Protein AF-A0A357EH07-F1 (afdb_monomer)

Secondary structure (DSSP, 8-state):
--HHHHHHHHHHHHHHT-EEEEEEEEEEE-TTSEEEEEEEEEEE-TT-TTSPPEEEEEEEEEEHHHHHHHHHHHHHHHHHHHHHHS--

Nearest PDB structures (foldseek):
  6pum-assembly2_C  TM=4.203E-01  e=3.752E-01  Homo sapiens
  7fi6-assembly1_C  TM=4.159E-01  e=9.678E-01  Homo sapiens
  7edo-assembly2_D  TM=3.823E-01  e=9.122E-01  Trichosurus vulpecula
  3fom-assembly1_A  TM=4.017E-01  e=1.301E+00  Mus musculus
  5e8o-assembly2_D  TM=3.803E-01  e=2.497E+00  Mus musculus

Sequence (88 aa):
LSDSDQHLQLVAQALNNFHYKILRVGVKYGETGMLDLSARLEGRNPDLTQTPPIHFNLTVQEHIPTLLKSLRLIEDIHGMIERKYRRP

Solvent-accessible surface area (backbone atoms only — not comparable to full-atom values): 5121 Å² total; per-residue (Å²): 133,60,74,68,58,55,53,52,49,52,53,51,60,42,58,73,57,52,50,68,78,40,81,48,76,48,80,47,76,46,96,88,38,41,33,43,40,37,38,40,38,32,27,39,24,78,91,46,74,91,55,75,74,46,76,49,75,49,73,49,78,45,49,50,68,56,53,56,50,52,54,51,51,51,54,53,50,50,53,52,51,51,61,64,71,70,54,132

Mean predicted aligned error: 8.68 Å

Structure (mmCIF, N/CA/C/O backbone):
data_AF-A0A357EH07-F1
#
_entry.id   AF-A0A357EH07-F1
#
loop_
_atom_site.group_PDB
_atom_site.id
_atom_site.type_symbol
_atom_site.label_atom_id
_atom_site.label_alt_id
_atom_site.label_comp_id
_atom_site.label_asym_id
_atom_site.label_entity_id
_atom_site.label_seq_id
_atom_site.pdbx_PDB_ins_code
_atom_site.Cartn_x
_atom_site.Cartn_y
_atom_site.Cartn_z
_atom_site.occupancy
_atom_site.B_iso_or_equiv
_atom_site.auth_seq_id
_atom_site.auth_comp_id
_atom_site.auth_asym_id
_atom_site.auth_atom_id
_atom_site.pdbx_PDB_model_num
ATOM 1 N N . LEU A 1 1 ? 16.000 -9.723 20.841 1.00 51.16 1 LEU A N 1
ATOM 2 C CA . LEU A 1 1 ? 15.035 -9.443 19.755 1.00 51.16 1 LEU A CA 1
ATOM 3 C C . LEU A 1 1 ? 14.828 -7.940 19.767 1.00 51.16 1 LEU A C 1
ATOM 5 O O . LEU A 1 1 ? 14.632 -7.410 20.853 1.00 51.16 1 LEU A O 1
ATOM 9 N N . SER A 1 2 ? 15.052 -7.261 18.643 1.00 68.19 2 SER A N 1
ATOM 10 C CA . SER A 1 2 ? 15.048 -5.792 18.585 1.00 68.19 2 SER A CA 1
ATOM 11 C C . SER A 1 2 ? 13.605 -5.284 18.650 1.00 68.19 2 SER A C 1
ATOM 13 O O . SER A 1 2 ? 12.722 -5.925 18.084 1.00 68.19 2 SER A O 1
ATOM 15 N N . ASP A 1 3 ? 13.344 -4.137 19.282 1.00 70.75 3 ASP A N 1
ATOM 16 C CA . ASP A 1 3 ? 12.002 -3.517 19.344 1.00 70.75 3 ASP A CA 1
ATOM 17 C C . ASP A 1 3 ? 11.344 -3.364 17.958 1.00 70.75 3 ASP A C 1
ATOM 19 O O . ASP A 1 3 ? 10.120 -3.379 17.829 1.00 70.75 3 ASP A O 1
ATOM 23 N N . SER A 1 4 ? 12.150 -3.249 16.898 1.00 72.50 4 SER A N 1
ATOM 24 C CA . SER A 1 4 ? 11.670 -3.159 15.510 1.00 72.50 4 SER A CA 1
ATOM 25 C C . SER A 1 4 ? 10.935 -4.427 15.058 1.00 72.50 4 SER A C 1
ATOM 27 O O . SER A 1 4 ? 9.915 -4.337 14.374 1.00 72.50 4 SER A O 1
ATOM 29 N N . ASP A 1 5 ? 11.411 -5.601 15.482 1.00 76.19 5 ASP A N 1
ATOM 30 C CA . ASP A 1 5 ? 10.816 -6.891 15.124 1.00 76.19 5 ASP A CA 1
ATOM 31 C C . ASP A 1 5 ? 9.446 -7.058 15.789 1.00 76.19 5 ASP A C 1
ATOM 33 O O . ASP A 1 5 ? 8.517 -7.585 15.181 1.00 76.19 5 ASP A O 1
ATOM 37 N N . GLN A 1 6 ? 9.298 -6.552 17.019 1.00 78.19 6 GLN A N 1
ATOM 38 C CA . GLN A 1 6 ? 8.043 -6.607 17.770 1.00 78.19 6 GLN A CA 1
ATOM 39 C C . GLN A 1 6 ? 6.965 -5.709 17.155 1.00 78.19 6 GLN A C 1
ATOM 41 O O . GLN A 1 6 ? 5.817 -6.132 17.022 1.00 78.19 6 GLN A O 1
ATOM 46 N N . HIS A 1 7 ? 7.325 -4.498 16.716 1.00 76.06 7 HIS A N 1
ATOM 47 C CA . HIS A 1 7 ? 6.394 -3.608 16.017 1.00 76.06 7 HIS A CA 1
ATOM 48 C C . HIS A 1 7 ? 5.955 -4.190 14.669 1.00 76.06 7 HIS A C 1
ATOM 50 O O . HIS A 1 7 ? 4.766 -4.166 14.351 1.00 76.06 7 HIS A O 1
ATOM 56 N N . LEU A 1 8 ? 6.882 -4.769 13.900 1.00 81.38 8 LEU A N 1
ATOM 57 C CA . LEU A 1 8 ? 6.561 -5.472 12.654 1.00 81.38 8 LEU A CA 1
ATOM 58 C C . LEU A 1 8 ? 5.645 -6.675 12.893 1.00 81.38 8 LEU A C 1
ATOM 60 O O . LEU A 1 8 ? 4.684 -6.869 12.150 1.00 81.38 8 LEU A O 1
ATOM 64 N N . GLN A 1 9 ? 5.890 -7.447 13.954 1.00 83.69 9 GLN A N 1
ATOM 65 C CA . GLN A 1 9 ? 5.013 -8.546 14.355 1.00 83.69 9 GLN A CA 1
ATOM 66 C C . GLN A 1 9 ? 3.613 -8.064 14.720 1.00 83.69 9 GLN A C 1
ATOM 68 O O . GLN A 1 9 ? 2.637 -8.680 14.299 1.00 83.69 9 GLN A O 1
ATOM 73 N N . LEU A 1 10 ? 3.498 -6.968 15.469 1.00 81.25 10 LEU A N 1
ATOM 74 C CA . LEU A 1 10 ? 2.208 -6.409 15.858 1.00 81.25 10 LEU A CA 1
ATOM 75 C C . LEU A 1 10 ? 1.435 -5.894 14.640 1.00 81.25 10 LEU A C 1
ATOM 77 O O . LEU A 1 10 ? 0.241 -6.155 14.522 1.00 81.25 10 LEU A O 1
ATOM 81 N N . VAL A 1 11 ? 2.116 -5.240 13.695 1.00 80.44 11 VAL A N 1
ATOM 82 C CA . VAL A 1 11 ? 1.523 -4.825 12.414 1.00 80.44 11 VAL A CA 1
ATOM 83 C C . VAL A 1 11 ? 1.069 -6.041 11.601 1.00 80.44 11 VAL A C 1
ATOM 85 O O . VAL A 1 11 ? -0.051 -6.054 11.096 1.00 80.44 11 VAL A O 1
ATOM 88 N N . ALA A 1 12 ? 1.884 -7.092 11.508 1.00 84.50 12 ALA A N 1
ATOM 89 C CA . ALA A 1 12 ? 1.511 -8.314 10.798 1.00 84.50 12 ALA A CA 1
ATOM 90 C C . ALA A 1 12 ? 0.297 -9.012 11.442 1.00 84.50 12 ALA A C 1
ATOM 92 O O . ALA A 1 12 ? -0.640 -9.395 10.743 1.00 84.50 12 ALA A O 1
ATOM 93 N N . GLN A 1 13 ? 0.268 -9.118 12.774 1.00 85.50 13 GLN A N 1
ATOM 94 C CA . GLN A 1 13 ? -0.866 -9.672 13.522 1.00 85.50 13 GLN A CA 1
ATOM 95 C C . GLN A 1 13 ? -2.129 -8.831 13.331 1.00 85.50 13 GLN A C 1
ATOM 97 O O . GLN A 1 13 ? -3.207 -9.372 13.098 1.00 85.50 13 GLN A O 1
ATOM 102 N N . ALA A 1 14 ? -2.001 -7.508 13.369 1.00 82.69 14 ALA A N 1
ATOM 103 C CA . ALA A 1 14 ? -3.093 -6.588 13.101 1.00 82.69 14 ALA A CA 1
ATOM 104 C C . ALA A 1 14 ? -3.687 -6.759 11.700 1.00 82.69 14 ALA A C 1
ATOM 106 O O . ALA A 1 14 ? -4.902 -6.665 11.542 1.00 82.69 14 ALA A O 1
ATOM 107 N N . LEU A 1 15 ? -2.855 -7.032 10.696 1.00 85.31 15 LEU A N 1
ATOM 108 C CA . LEU A 1 15 ? -3.297 -7.186 9.311 1.00 85.31 15 LEU A CA 1
ATOM 109 C C . LEU A 1 15 ? -3.865 -8.582 8.994 1.00 85.31 15 LEU A C 1
ATOM 111 O O . LEU A 1 15 ? -4.659 -8.701 8.066 1.00 85.31 15 LEU A O 1
ATOM 115 N N . ASN A 1 16 ? -3.522 -9.618 9.770 1.00 86.31 16 ASN A N 1
ATOM 116 C CA . ASN A 1 16 ? -3.889 -11.013 9.487 1.00 86.31 16 ASN A CA 1
ATOM 117 C C . ASN A 1 16 ? -5.411 -11.284 9.461 1.00 86.31 16 ASN A C 1
ATOM 119 O O . ASN A 1 16 ? -5.877 -12.072 8.644 1.00 86.31 16 ASN A O 1
ATOM 123 N N . ASN A 1 17 ? -6.189 -10.624 10.327 1.00 87.75 17 ASN A N 1
ATOM 124 C CA . ASN A 1 17 ? -7.661 -10.694 10.352 1.00 87.75 17 ASN A CA 1
ATOM 125 C C . ASN A 1 17 ? -8.258 -9.282 10.459 1.00 87.75 17 ASN A C 1
ATOM 127 O O . ASN A 1 17 ? -9.057 -8.962 11.340 1.00 87.75 17 ASN A O 1
ATOM 131 N N . PHE A 1 18 ? -7.797 -8.381 9.592 1.00 90.31 18 PHE A N 1
ATOM 132 C CA . PHE A 1 18 ? -8.190 -6.979 9.655 1.00 90.31 18 PHE A CA 1
ATOM 133 C C . PHE A 1 18 ? -9.578 -6.733 9.062 1.00 90.31 18 PHE A C 1
ATOM 135 O O . PHE A 1 18 ? -9.815 -6.924 7.870 1.00 90.31 18 PHE A O 1
AT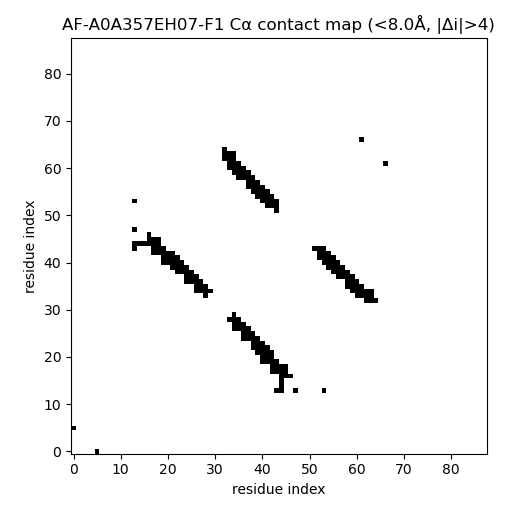OM 142 N N . HIS A 1 19 ? -10.499 -6.245 9.888 1.00 91.12 19 HIS A N 1
ATOM 143 C CA . HIS A 1 19 ? -11.847 -5.860 9.480 1.00 91.12 19 HIS A CA 1
ATOM 144 C C . HIS A 1 19 ? -11.868 -4.350 9.274 1.00 91.12 19 HIS A C 1
ATOM 146 O O . HIS A 1 19 ? -11.938 -3.567 10.231 1.00 91.12 19 HIS A O 1
ATOM 152 N N . TYR A 1 20 ? -11.769 -3.933 8.012 1.00 91.25 20 TYR A N 1
ATOM 153 C CA . TYR A 1 20 ? -11.786 -2.521 7.657 1.00 91.25 20 TYR A CA 1
ATOM 154 C C . TYR A 1 20 ? -13.203 -1.946 7.766 1.00 91.25 20 TYR A C 1
ATOM 156 O O . TYR A 1 20 ? -14.192 -2.544 7.350 1.00 91.25 20 TYR A O 1
ATOM 164 N N . LYS A 1 21 ? -13.287 -0.736 8.309 1.00 92.38 21 LYS A N 1
ATOM 165 C CA . LYS A 1 21 ? -14.468 0.127 8.249 1.00 92.38 21 LYS A CA 1
ATOM 166 C C . LYS A 1 21 ? -14.352 1.131 7.105 1.00 92.38 21 LYS A C 1
ATOM 168 O O . LYS A 1 21 ? -15.354 1.500 6.503 1.00 92.38 21 LYS A O 1
ATOM 173 N N . ILE A 1 22 ? -13.133 1.587 6.820 1.00 92.31 22 ILE A N 1
ATOM 174 C CA . ILE A 1 22 ? -12.842 2.522 5.735 1.00 92.31 22 ILE A CA 1
ATOM 175 C C . ILE A 1 22 ? -11.702 1.948 4.909 1.00 92.31 22 ILE A C 1
ATOM 177 O O . ILE A 1 22 ? -10.650 1.612 5.448 1.00 92.31 22 ILE A O 1
ATOM 181 N N . LEU A 1 23 ? -11.921 1.895 3.598 1.00 92.38 23 LEU A N 1
ATOM 182 C CA . LEU A 1 23 ? -10.895 1.678 2.592 1.00 92.38 23 LEU A CA 1
ATOM 183 C C . LEU A 1 23 ? -10.988 2.827 1.590 1.00 92.38 23 LEU A C 1
ATOM 185 O O . LEU A 1 23 ? -12.005 2.992 0.917 1.00 9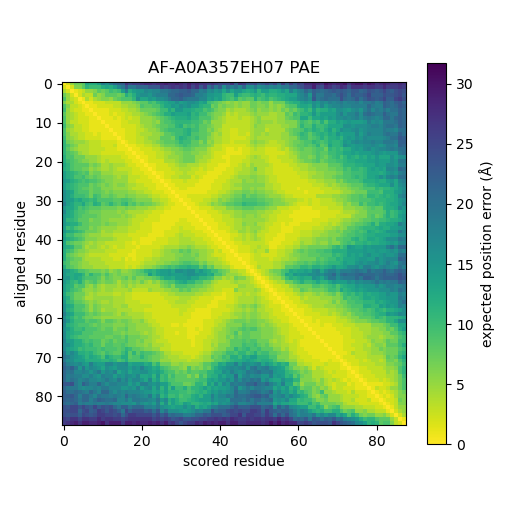2.38 23 LEU A O 1
ATOM 189 N N . ARG A 1 24 ? -9.934 3.638 1.507 1.00 94.25 24 ARG A N 1
ATOM 190 C CA . ARG A 1 24 ? -9.770 4.638 0.448 1.00 94.25 24 ARG A CA 1
ATOM 191 C C . ARG A 1 24 ? -8.482 4.366 -0.292 1.00 94.25 24 ARG A C 1
ATOM 193 O O . ARG A 1 24 ? -7.429 4.290 0.331 1.00 94.25 24 ARG A O 1
ATOM 200 N N . VAL A 1 25 ? -8.583 4.259 -1.609 1.00 93.88 25 VAL A N 1
ATOM 201 C CA . VAL A 1 25 ? -7.436 4.103 -2.497 1.00 93.88 25 VAL A CA 1
ATOM 202 C C . VAL A 1 25 ? -7.434 5.272 -3.469 1.00 93.88 25 VAL A C 1
ATOM 204 O O . VAL A 1 25 ? -8.465 5.593 -4.057 1.00 93.88 25 VAL A O 1
ATOM 207 N N . GLY A 1 26 ? -6.288 5.927 -3.599 1.00 95.69 26 GLY A N 1
ATOM 208 C CA . GLY A 1 26 ? -6.049 7.002 -4.549 1.00 95.69 26 GLY A CA 1
ATOM 209 C C . GLY A 1 26 ? -4.884 6.632 -5.448 1.00 95.69 26 GLY A C 1
ATOM 210 O O . GLY A 1 26 ? -3.837 6.212 -4.959 1.00 95.69 26 GLY A O 1
ATOM 211 N N . VAL A 1 27 ? -5.067 6.804 -6.752 1.00 95.31 27 VAL A N 1
ATOM 212 C CA . VAL A 1 27 ? -4.024 6.581 -7.751 1.00 95.31 27 VAL A CA 1
ATOM 213 C C . VAL A 1 27 ? -3.821 7.876 -8.514 1.00 95.31 27 VAL A C 1
ATOM 215 O O . VAL A 1 27 ? -4.779 8.439 -9.043 1.00 95.31 27 VAL A O 1
ATOM 218 N N . LYS A 1 28 ? -2.576 8.335 -8.592 1.00 96.69 28 LYS A N 1
ATOM 219 C CA . LYS A 1 28 ? -2.185 9.451 -9.446 1.00 96.69 28 LYS A CA 1
ATOM 220 C C . LYS A 1 28 ? -1.000 9.021 -10.293 1.00 96.69 28 LYS A C 1
ATOM 222 O O . LYS A 1 28 ? 0.039 8.645 -9.767 1.00 96.69 28 LYS A O 1
ATOM 227 N N . TYR A 1 29 ? -1.167 9.084 -11.606 1.00 95.38 29 TYR A N 1
ATOM 228 C CA . TYR A 1 29 ? -0.095 8.829 -12.556 1.00 95.38 29 TYR A CA 1
AT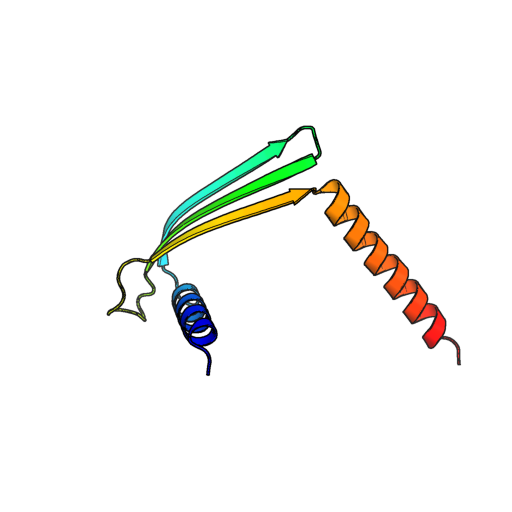OM 229 C C . TYR A 1 29 ? 0.302 10.143 -13.222 1.00 95.38 29 TYR A C 1
ATOM 231 O O . TYR A 1 29 ? -0.546 10.830 -13.791 1.00 95.38 29 TYR A O 1
ATOM 239 N N . GLY A 1 30 ? 1.567 10.525 -13.080 1.00 95.38 30 GLY A N 1
ATOM 240 C CA . GLY A 1 30 ? 2.120 11.740 -13.666 1.00 95.38 30 GLY A CA 1
ATOM 241 C C . GLY A 1 30 ? 2.639 11.516 -15.083 1.00 95.38 30 GLY A C 1
ATOM 242 O O . GLY A 1 30 ? 3.036 10.411 -15.44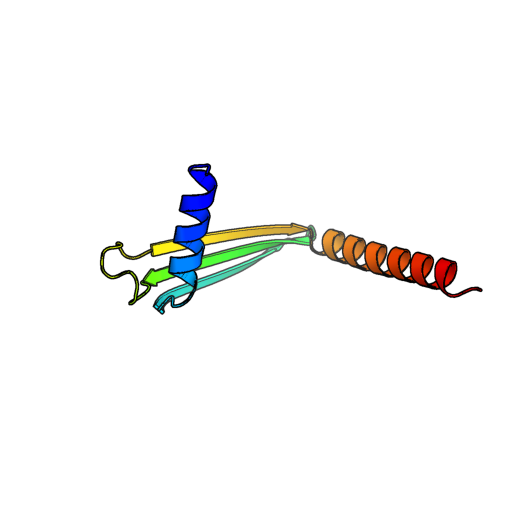6 1.00 95.38 30 GLY A O 1
ATOM 243 N N . GLU A 1 31 ? 2.716 12.592 -15.865 1.00 95.44 31 GLU A N 1
ATOM 244 C CA . GLU A 1 31 ? 3.249 12.575 -17.239 1.00 95.44 31 GLU A CA 1
ATOM 245 C C . GLU A 1 31 ? 4.707 12.099 -17.316 1.00 95.44 31 GLU A C 1
ATOM 247 O O . GLU A 1 31 ? 5.136 11.547 -18.325 1.00 95.44 31 GLU A O 1
ATOM 252 N N . THR A 1 32 ? 5.468 12.260 -16.231 1.00 94.88 32 THR A N 1
ATOM 253 C CA . THR A 1 32 ? 6.843 11.759 -16.118 1.00 94.88 32 THR A CA 1
ATOM 254 C C . THR A 1 32 ? 6.922 10.238 -15.998 1.00 94.88 32 THR A C 1
ATOM 256 O O . THR A 1 32 ? 8.004 9.685 -16.128 1.00 94.88 32 THR A O 1
ATOM 259 N N . GLY A 1 33 ? 5.803 9.551 -15.749 1.00 94.50 33 GLY A N 1
ATOM 260 C CA . GLY A 1 33 ? 5.761 8.115 -15.490 1.00 94.50 33 GLY A CA 1
ATOM 261 C C . GLY A 1 33 ? 5.821 7.728 -14.009 1.00 94.50 33 GLY A C 1
ATOM 262 O O . GLY A 1 33 ? 5.831 6.534 -13.697 1.00 94.50 33 GLY A O 1
ATOM 263 N N . MET A 1 34 ? 5.835 8.711 -13.104 1.00 97.62 34 MET A N 1
ATOM 264 C CA . MET A 1 34 ? 5.700 8.493 -11.662 1.00 97.62 34 MET A CA 1
ATOM 265 C C . MET A 1 34 ? 4.264 8.101 -11.300 1.00 97.62 34 MET A C 1
ATOM 267 O O . MET A 1 34 ? 3.317 8.813 -11.636 1.00 97.62 34 MET A O 1
ATOM 271 N N . LEU A 1 35 ? 4.111 6.986 -10.590 1.00 96.44 35 LEU A N 1
ATOM 272 C CA . LEU A 1 35 ? 2.862 6.552 -9.976 1.00 96.44 35 LEU A CA 1
ATOM 273 C C . LEU A 1 35 ? 2.912 6.825 -8.474 1.00 96.44 35 LEU A C 1
ATOM 275 O O . LEU A 1 35 ? 3.747 6.257 -7.774 1.00 96.44 35 LEU A O 1
ATOM 279 N N . ASP A 1 36 ? 1.972 7.632 -7.994 1.00 96.88 36 ASP A N 1
ATOM 280 C CA . ASP A 1 36 ? 1.673 7.800 -6.578 1.00 96.88 36 ASP A CA 1
ATOM 281 C C . ASP A 1 36 ? 0.422 6.976 -6.245 1.00 96.88 36 ASP A C 1
ATOM 283 O O . ASP A 1 36 ? -0.706 7.332 -6.607 1.00 96.88 36 ASP A O 1
ATOM 287 N N . LEU A 1 37 ? 0.621 5.856 -5.557 1.00 95.94 37 LEU A N 1
ATOM 288 C CA . LEU A 1 37 ? -0.451 5.048 -4.990 1.00 95.94 37 LEU A CA 1
ATOM 289 C C . LEU A 1 37 ? -0.592 5.394 -3.512 1.00 95.94 37 LEU A C 1
ATOM 291 O O . LEU A 1 37 ? 0.376 5.335 -2.761 1.00 95.94 37 LEU A O 1
ATOM 295 N N . SER A 1 38 ? -1.808 5.698 -3.081 1.00 96.44 38 SER A N 1
ATOM 296 C CA . SER A 1 38 ? -2.141 5.922 -1.677 1.00 96.44 38 SER A CA 1
ATOM 297 C C . SER A 1 38 ? -3.269 4.992 -1.256 1.00 96.44 38 SER A C 1
ATOM 299 O O . SER A 1 38 ? -4.255 4.830 -1.974 1.00 96.44 38 SER A O 1
ATOM 301 N N . ALA A 1 39 ? -3.136 4.384 -0.086 1.00 93.00 39 ALA A N 1
ATOM 302 C CA . ALA A 1 39 ? -4.164 3.569 0.534 1.00 93.00 39 ALA A CA 1
ATOM 303 C C . ALA A 1 39 ? -4.320 3.977 1.998 1.00 93.00 39 ALA A C 1
ATOM 305 O O . ALA A 1 39 ? -3.344 4.084 2.737 1.00 93.00 39 ALA A O 1
ATOM 306 N N . ARG A 1 40 ? -5.565 4.187 2.416 1.00 93.56 40 ARG A N 1
ATOM 307 C CA . ARG A 1 40 ? -5.950 4.439 3.801 1.00 93.56 40 ARG A CA 1
ATOM 308 C C . ARG A 1 40 ? -6.932 3.372 4.239 1.00 93.56 40 ARG A C 1
ATOM 310 O O . ARG A 1 40 ? -8.042 3.293 3.707 1.00 93.56 40 ARG A O 1
ATOM 317 N N . LEU A 1 41 ? -6.506 2.584 5.216 1.00 90.62 41 LEU A N 1
ATOM 318 C CA . LEU A 1 41 ? -7.304 1.578 5.887 1.00 90.62 41 LEU A CA 1
ATOM 319 C C . LEU A 1 41 ? -7.543 2.014 7.327 1.00 90.62 41 LEU A C 1
ATOM 321 O O . LEU A 1 41 ? -6.607 2.316 8.063 1.00 90.62 41 LEU A O 1
ATOM 325 N N . GLU A 1 42 ? -8.803 2.025 7.737 1.00 92.06 42 GLU A N 1
ATOM 326 C CA . GLU A 1 42 ? -9.180 2.199 9.139 1.00 92.06 42 GLU A CA 1
ATOM 327 C C . GLU A 1 42 ? -10.065 1.035 9.540 1.00 92.06 42 GLU A C 1
ATOM 329 O O . GLU A 1 42 ? -11.002 0.684 8.818 1.00 92.06 42 GLU A O 1
ATOM 334 N N . GLY A 1 43 ? -9.788 0.435 10.687 1.00 91.50 43 GLY A N 1
ATOM 335 C CA . GLY A 1 43 ? -10.461 -0.784 11.101 1.00 91.50 43 GLY A CA 1
ATOM 336 C C . GLY A 1 43 ? -9.854 -1.371 12.359 1.00 91.50 43 GLY A C 1
ATOM 337 O O . GLY A 1 43 ? -9.177 -0.684 13.121 1.00 91.50 43 GLY A O 1
ATOM 338 N N . ARG A 1 44 ? -10.115 -2.652 12.587 1.00 91.25 44 ARG A N 1
ATOM 339 C CA . ARG A 1 44 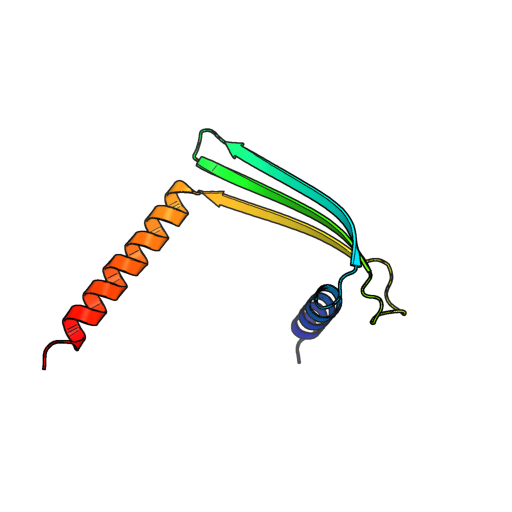? -9.568 -3.392 13.727 1.00 91.25 44 ARG A CA 1
ATOM 340 C C . ARG A 1 44 ? -9.373 -4.851 13.366 1.00 91.25 44 ARG A C 1
ATOM 342 O O . ARG A 1 44 ? -10.103 -5.369 12.527 1.00 91.25 44 ARG A O 1
ATOM 349 N N . ASN A 1 45 ? -8.464 -5.518 14.061 1.00 90.31 45 ASN A N 1
ATOM 350 C CA . ASN A 1 45 ? -8.478 -6.971 14.126 1.00 90.31 45 ASN A CA 1
ATOM 351 C C . ASN A 1 45 ? -9.347 -7.396 15.330 1.00 90.31 45 ASN A C 1
ATOM 353 O O . ASN A 1 45 ? -9.011 -7.009 16.452 1.00 90.31 45 ASN A O 1
ATOM 357 N N . PRO A 1 46 ? -10.451 -8.148 15.140 1.00 88.81 46 PRO A N 1
ATOM 358 C CA . PRO A 1 46 ? -11.275 -8.650 16.242 1.00 88.81 46 PRO A CA 1
ATOM 359 C C . PRO A 1 46 ? -10.501 -9.506 17.250 1.00 88.81 46 PRO A C 1
ATOM 361 O O . PRO A 1 46 ? -10.864 -9.523 18.421 1.00 88.81 46 PRO A O 1
ATOM 364 N N . ASP A 1 47 ? -9.426 -10.164 16.818 1.00 89.31 47 ASP A N 1
ATOM 365 C CA . ASP A 1 47 ? -8.577 -11.014 17.657 1.00 89.31 47 ASP A CA 1
ATOM 366 C C . ASP A 1 47 ? -7.657 -10.183 18.571 1.00 89.31 47 ASP A C 1
ATOM 368 O O . ASP A 1 47 ? -7.142 -10.682 19.570 1.00 89.31 47 ASP A O 1
ATOM 372 N N . LEU A 1 48 ? -7.486 -8.888 18.272 1.00 85.00 48 LEU A N 1
ATOM 373 C CA . LEU A 1 48 ? -6.687 -7.937 19.049 1.00 85.00 48 LEU A CA 1
ATOM 374 C C . LEU A 1 48 ? -7.585 -6.957 19.820 1.00 85.00 48 LEU A C 1
ATOM 376 O O . LEU A 1 48 ? -7.460 -5.737 19.706 1.00 85.00 48 LEU A O 1
ATOM 380 N N . THR A 1 49 ? -8.503 -7.490 20.627 1.00 75.50 49 THR A N 1
ATOM 381 C CA . THR A 1 49 ? -9.547 -6.721 21.338 1.00 75.50 49 THR A CA 1
ATOM 382 C C . THR A 1 49 ? -9.030 -5.614 22.261 1.00 75.50 49 THR A C 1
ATOM 384 O O . THR A 1 49 ? -9.742 -4.640 22.494 1.00 75.50 49 THR A O 1
ATOM 387 N N . GLN A 1 50 ? -7.805 -5.742 22.778 1.00 80.62 50 GLN A N 1
ATOM 388 C CA . GLN A 1 50 ? -7.177 -4.744 23.652 1.00 80.62 50 GLN A CA 1
ATOM 389 C C . GLN A 1 50 ? -6.431 -3.642 22.889 1.00 80.62 50 GLN A C 1
ATOM 391 O O . GLN A 1 50 ? -5.951 -2.690 23.502 1.00 80.62 50 GLN A O 1
ATOM 396 N N . THR A 1 51 ? -6.329 -3.750 21.562 1.00 72.19 51 THR A N 1
ATOM 397 C CA . THR A 1 51 ? -5.679 -2.727 20.741 1.00 72.19 51 THR A CA 1
ATOM 398 C C . THR A 1 51 ? -6.702 -1.719 20.212 1.00 72.19 51 THR A C 1
ATOM 400 O O . THR A 1 51 ? -7.792 -2.107 19.779 1.00 72.19 51 THR A O 1
ATOM 403 N N . PRO A 1 52 ? -6.386 -0.412 20.241 1.00 78.31 52 PRO A N 1
ATOM 404 C CA . PRO A 1 52 ? -7.210 0.599 19.592 1.00 78.31 52 PRO A CA 1
ATOM 405 C C . PRO A 1 52 ? -7.398 0.318 18.091 1.00 78.31 52 PRO A C 1
ATOM 407 O O . PRO A 1 52 ? -6.575 -0.375 17.488 1.00 78.31 52 PRO A O 1
ATOM 410 N N . PRO A 1 53 ? -8.437 0.894 17.455 1.00 82.12 53 PRO A N 1
ATOM 411 C CA . PRO A 1 53 ? -8.587 0.851 16.005 1.00 82.12 53 PRO A CA 1
ATOM 412 C C . PRO A 1 53 ? -7.314 1.316 15.294 1.00 82.12 53 PRO A C 1
ATOM 414 O O . PRO A 1 53 ? -6.710 2.324 15.662 1.00 82.12 53 PRO A O 1
ATOM 417 N N . ILE A 1 54 ? -6.917 0.576 14.265 1.00 82.56 54 ILE A N 1
ATOM 418 C CA . ILE A 1 54 ? -5.654 0.782 13.564 1.00 82.56 54 ILE A CA 1
ATOM 419 C C . ILE A 1 54 ? -5.926 1.593 12.309 1.00 82.56 54 ILE A C 1
ATOM 421 O O . ILE A 1 54 ? -6.821 1.277 11.519 1.00 82.56 54 ILE A O 1
ATOM 425 N N . HIS A 1 55 ? -5.149 2.662 12.152 1.00 89.62 55 HIS A N 1
ATOM 426 C CA . HIS A 1 55 ? -5.161 3.526 10.981 1.00 89.62 55 HIS A CA 1
ATOM 427 C C . HIS A 1 55 ? -3.882 3.267 10.194 1.00 89.62 55 HIS A C 1
ATOM 429 O O . HIS A 1 55 ? -2.807 3.736 10.565 1.00 89.62 55 HIS A O 1
ATOM 435 N N . PHE A 1 56 ? -3.999 2.505 9.115 1.00 86.56 56 PHE A N 1
ATOM 436 C CA . PHE A 1 56 ? -2.879 2.173 8.254 1.00 86.56 56 PHE A CA 1
ATOM 437 C C . PHE A 1 56 ? -2.925 3.035 6.994 1.00 86.56 56 PHE A C 1
ATOM 439 O O . PHE A 1 56 ? -3.859 2.944 6.194 1.00 86.56 56 PHE A O 1
ATOM 446 N N . ASN A 1 57 ? -1.914 3.886 6.835 1.00 90.62 57 ASN A N 1
ATOM 447 C CA . ASN A 1 57 ? -1.735 4.718 5.653 1.00 90.62 57 ASN A CA 1
ATOM 448 C C . ASN A 1 57 ? -0.481 4.246 4.920 1.00 90.62 57 ASN A C 1
ATOM 450 O O . ASN A 1 57 ? 0.618 4.323 5.466 1.00 90.62 57 ASN A O 1
ATOM 454 N N . LEU A 1 58 ? -0.657 3.775 3.691 1.0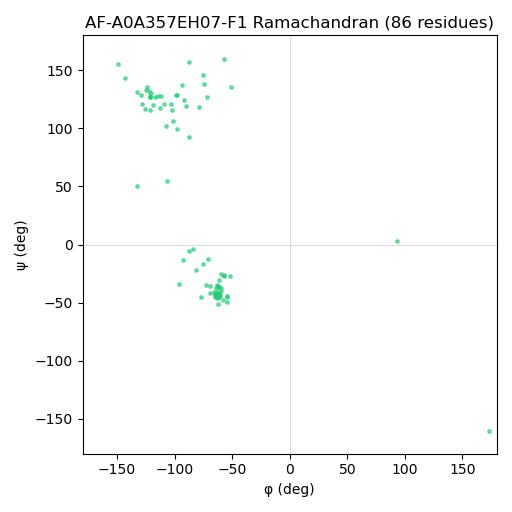0 87.38 58 LEU A N 1
ATOM 455 C CA . LEU A 1 58 ? 0.423 3.352 2.813 1.00 87.38 58 LEU A CA 1
ATOM 456 C C . LEU A 1 58 ? 0.481 4.292 1.615 1.00 87.38 58 LEU A C 1
ATOM 458 O O . LEU A 1 58 ? -0.522 4.479 0.927 1.00 87.38 58 LEU A O 1
ATOM 462 N N . THR A 1 59 ? 1.666 4.828 1.345 1.00 92.94 59 THR A N 1
ATOM 463 C CA . THR A 1 5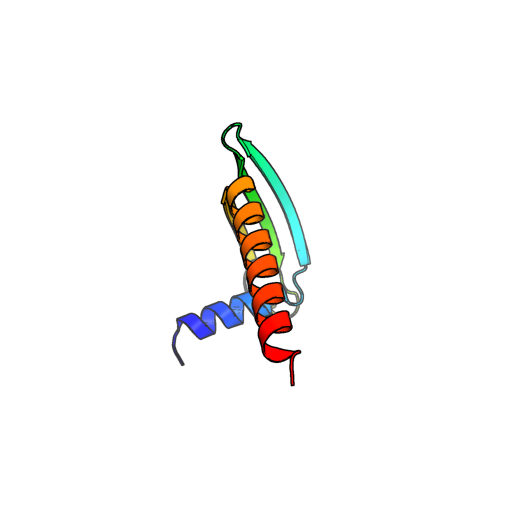9 ? 1.960 5.539 0.103 1.00 92.94 59 THR A CA 1
ATOM 464 C C . THR A 1 59 ? 3.118 4.835 -0.580 1.00 92.94 59 THR A C 1
ATOM 466 O O . THR A 1 59 ? 4.161 4.624 0.035 1.00 92.94 59 THR A O 1
ATOM 469 N N . VAL A 1 60 ? 2.931 4.472 -1.842 1.00 93.06 60 VAL A N 1
ATOM 470 C CA . VAL A 1 60 ? 3.979 3.917 -2.695 1.00 93.06 60 VAL A CA 1
ATOM 471 C C . VAL A 1 60 ? 4.195 4.890 -3.839 1.00 93.06 60 VAL A C 1
ATOM 473 O O . VAL A 1 60 ? 3.240 5.274 -4.513 1.00 93.06 60 VAL A O 1
ATOM 476 N N . GLN A 1 61 ? 5.447 5.287 -4.037 1.00 95.62 61 GLN A N 1
ATOM 477 C CA . GLN A 1 61 ? 5.862 6.143 -5.140 1.00 95.62 61 GLN A CA 1
ATOM 478 C C . GLN A 1 61 ? 6.864 5.372 -5.979 1.00 95.62 61 GLN A C 1
ATOM 480 O O . GLN A 1 61 ? 7.903 4.959 -5.470 1.00 95.62 61 GLN A O 1
ATOM 485 N N . GLU A 1 62 ? 6.546 5.161 -7.249 1.00 94.38 62 GLU A N 1
ATOM 486 C CA . GLU A 1 62 ? 7.393 4.367 -8.133 1.00 94.38 62 GLU A CA 1
ATOM 487 C C . GLU A 1 62 ? 7.411 4.948 -9.541 1.00 94.38 62 GLU A C 1
ATOM 489 O O . GLU A 1 62 ? 6.392 5.418 -10.054 1.00 94.38 62 GLU A O 1
ATOM 494 N N . HIS A 1 63 ? 8.567 4.877 -10.198 1.00 96.81 63 HIS A N 1
ATOM 495 C CA . HIS A 1 63 ? 8.680 5.238 -11.602 1.00 96.81 63 HIS A CA 1
ATOM 496 C C . HIS A 1 63 ? 8.366 4.011 -12.459 1.00 96.81 63 HIS A C 1
ATOM 498 O O . HIS A 1 63 ? 9.247 3.212 -12.790 1.00 96.81 63 HIS A O 1
ATOM 504 N N . ILE A 1 64 ? 7.101 3.859 -12.854 1.00 96.31 64 ILE A N 1
ATOM 505 C CA . ILE A 1 64 ? 6.599 2.639 -13.505 1.00 96.31 64 ILE A CA 1
ATOM 506 C C . ILE A 1 64 ? 7.400 2.244 -14.753 1.00 96.31 64 ILE A C 1
ATOM 508 O O . ILE A 1 64 ? 7.769 1.072 -14.861 1.00 96.31 64 ILE A O 1
ATOM 512 N N . PRO A 1 65 ? 7.775 3.160 -15.670 1.00 95.62 65 PRO A N 1
ATOM 513 C CA . PRO A 1 65 ? 8.618 2.784 -16.802 1.00 95.62 65 PRO A CA 1
ATOM 514 C C . PRO A 1 65 ? 9.992 2.236 -16.392 1.00 95.62 65 PRO A C 1
ATOM 516 O O . PRO A 1 65 ? 10.549 1.405 -17.103 1.00 95.62 65 PRO A O 1
ATOM 519 N N . THR A 1 66 ? 10.550 2.690 -15.268 1.00 95.75 66 THR A N 1
ATOM 520 C CA . THR A 1 66 ? 11.841 2.196 -14.762 1.00 95.75 66 THR A CA 1
ATOM 521 C C . THR A 1 66 ? 11.667 0.836 -14.113 1.00 95.75 66 THR A C 1
ATOM 523 O O . THR A 1 66 ? 12.422 -0.073 -14.444 1.00 95.75 66 THR A O 1
ATOM 526 N N . LEU A 1 67 ? 10.636 0.656 -13.283 1.00 92.88 67 LEU A N 1
ATOM 527 C CA . LEU A 1 67 ? 10.309 -0.643 -12.697 1.00 92.88 67 LEU A CA 1
ATOM 528 C C . LEU A 1 67 ? 10.142 -1.717 -13.781 1.00 92.88 67 LEU A C 1
ATOM 530 O O . LEU A 1 67 ? 10.769 -2.771 -13.713 1.00 92.88 67 LEU A O 1
ATOM 534 N N . LEU A 1 68 ? 9.357 -1.430 -14.824 1.00 94.06 68 LEU A N 1
ATOM 535 C CA . LEU A 1 68 ? 9.139 -2.366 -15.930 1.00 94.06 68 LEU A CA 1
ATOM 536 C C . LEU A 1 68 ? 10.436 -2.699 -16.685 1.00 94.06 68 LEU A C 1
ATOM 538 O O . LEU A 1 68 ? 10.620 -3.842 -17.098 1.00 94.06 68 LEU A O 1
ATOM 542 N N . LYS A 1 69 ? 11.351 -1.732 -16.855 1.00 92.00 69 LYS A N 1
ATOM 543 C CA . LYS A 1 69 ? 12.682 -1.987 -17.437 1.00 92.00 69 LYS A CA 1
ATOM 544 C C . LYS A 1 69 ? 13.516 -2.903 -16.542 1.00 92.00 69 LYS A C 1
ATOM 546 O O . LYS A 1 69 ? 14.117 -3.846 -17.048 1.00 92.00 69 LYS A O 1
ATOM 551 N N . SER A 1 70 ? 13.527 -2.652 -15.234 1.00 93.00 70 SER A N 1
ATOM 552 C CA . SER A 1 70 ? 14.260 -3.465 -14.261 1.00 93.00 70 SER A CA 1
ATOM 553 C C . SER A 1 70 ? 13.753 -4.907 -14.219 1.00 93.00 70 SER A C 1
ATOM 555 O O . SER A 1 70 ? 14.561 -5.830 -14.218 1.00 93.00 70 SER A O 1
ATOM 557 N N . LEU A 1 71 ? 12.432 -5.115 -14.249 1.00 92.25 71 LEU A N 1
ATOM 558 C CA . LEU A 1 71 ? 11.837 -6.456 -14.273 1.00 92.25 71 LEU A CA 1
ATOM 559 C C . LEU A 1 71 ? 12.259 -7.247 -15.521 1.00 92.25 71 LEU A C 1
ATOM 561 O O . LEU A 1 71 ? 12.698 -8.386 -15.397 1.00 92.25 71 LEU A O 1
ATOM 565 N N . ARG A 1 72 ? 12.232 -6.622 -16.706 1.00 89.75 72 ARG A N 1
ATOM 566 C CA . ARG A 1 72 ? 12.700 -7.259 -17.952 1.00 89.75 72 ARG A CA 1
ATOM 567 C C . ARG A 1 72 ? 14.188 -7.599 -17.917 1.00 89.75 72 ARG A C 1
ATOM 569 O O . ARG A 1 72 ? 14.580 -8.674 -18.348 1.00 89.75 72 ARG A O 1
ATOM 576 N N . LEU A 1 73 ? 15.019 -6.712 -17.368 1.00 88.00 73 LEU A N 1
ATOM 577 C CA . LEU A 1 73 ? 16.450 -6.983 -17.222 1.00 88.00 73 LEU A CA 1
ATOM 578 C C . LEU A 1 73 ? 16.704 -8.223 -16.350 1.00 88.00 73 LEU A C 1
ATOM 580 O O . LEU A 1 73 ? 17.586 -9.024 -16.659 1.00 88.00 73 LEU A O 1
ATOM 584 N N . ILE A 1 74 ? 15.933 -8.394 -15.272 1.00 86.12 74 ILE A N 1
ATOM 585 C CA . ILE A 1 74 ? 16.018 -9.581 -14.413 1.00 86.12 74 ILE A CA 1
ATOM 586 C C . ILE A 1 74 ? 15.641 -10.841 -15.203 1.00 86.12 74 ILE A C 1
ATOM 588 O O . ILE A 1 74 ? 16.350 -11.840 -15.104 1.00 86.12 74 ILE A O 1
ATOM 592 N N . GLU A 1 75 ? 14.581 -10.795 -16.012 1.00 82.44 75 GLU A N 1
ATOM 593 C CA . GLU A 1 75 ? 14.180 -11.910 -16.884 1.00 82.44 75 GLU A CA 1
ATOM 594 C C . GLU A 1 75 ?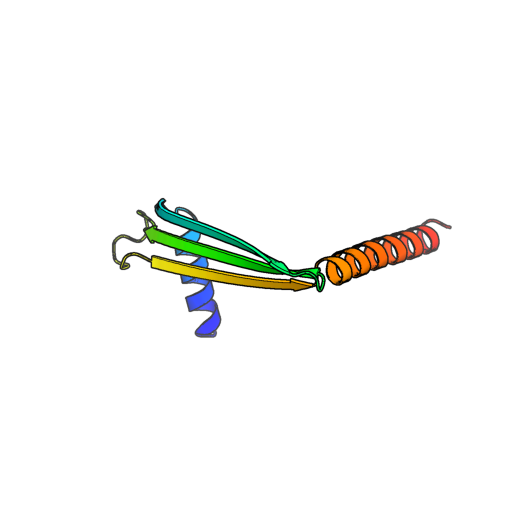 15.278 -12.272 -17.899 1.00 82.44 75 GLU A C 1
ATOM 596 O O . GLU A 1 75 ? 15.605 -13.449 -18.070 1.00 82.44 75 GLU A O 1
ATOM 601 N N . ASP A 1 76 ? 15.911 -11.272 -18.515 1.00 83.94 76 ASP A N 1
ATOM 602 C CA . ASP A 1 76 ? 17.000 -11.480 -19.471 1.00 83.94 76 ASP A CA 1
ATOM 603 C C . ASP A 1 76 ? 18.220 -12.139 -18.814 1.00 83.94 76 ASP A C 1
ATOM 605 O O . ASP A 1 76 ? 18.775 -13.108 -19.347 1.00 83.94 76 ASP A O 1
ATOM 609 N N . ILE A 1 77 ? 18.625 -11.642 -17.638 1.00 86.50 77 ILE A N 1
ATOM 610 C CA . ILE A 1 77 ? 19.723 -12.215 -16.846 1.00 86.50 77 ILE A CA 1
ATOM 611 C C . ILE A 1 77 ? 19.380 -13.644 -16.435 1.00 86.50 77 ILE A C 1
ATOM 613 O O . ILE A 1 77 ? 20.217 -14.538 -16.578 1.00 86.50 77 ILE A O 1
ATOM 617 N N . HIS A 1 78 ? 18.155 -13.879 -15.965 1.00 80.62 78 HIS A N 1
ATOM 618 C CA . HIS A 1 78 ? 17.699 -15.207 -15.580 1.00 80.62 78 HIS A CA 1
ATOM 619 C C . HIS A 1 78 ? 17.809 -16.180 -16.762 1.00 80.62 78 HIS A C 1
ATOM 621 O O . HIS A 1 78 ? 18.449 -17.225 -16.640 1.00 80.62 78 HIS A O 1
ATOM 627 N N . GLY A 1 79 ? 17.334 -15.785 -17.946 1.00 82.69 79 GLY A N 1
ATOM 628 C CA . GLY A 1 79 ? 17.473 -16.587 -19.159 1.00 82.69 79 GLY A CA 1
ATOM 629 C C . GLY A 1 79 ? 18.932 -16.814 -19.583 1.00 82.69 79 GLY A C 1
ATOM 630 O O . GLY A 1 79 ? 19.270 -17.885 -20.092 1.00 82.69 79 GLY A O 1
ATOM 631 N N . MET A 1 80 ? 19.829 -15.840 -19.389 1.00 83.56 80 MET A N 1
ATOM 632 C CA . MET A 1 80 ? 21.267 -16.021 -19.646 1.00 83.56 80 MET A CA 1
ATOM 633 C C . MET A 1 80 ? 21.896 -17.051 -18.703 1.00 83.56 80 MET A C 1
ATOM 635 O O . MET A 1 80 ? 22.669 -17.897 -19.160 1.00 83.56 80 MET A O 1
ATOM 639 N N . ILE A 1 81 ? 21.559 -16.993 -17.412 1.00 85.50 81 ILE A N 1
ATOM 640 C CA . ILE A 1 81 ? 22.020 -17.948 -16.399 1.00 85.50 81 ILE A CA 1
ATOM 641 C C . ILE A 1 81 ? 21.513 -19.349 -16.750 1.00 85.50 81 ILE A C 1
ATOM 643 O O . ILE A 1 81 ? 22.325 -20.263 -16.891 1.00 85.50 81 ILE A O 1
ATOM 647 N N . GLU A 1 82 ? 20.214 -19.517 -17.001 1.00 82.81 82 GLU A N 1
ATOM 648 C CA . GLU A 1 82 ? 19.641 -20.809 -17.395 1.00 82.81 82 GLU A CA 1
ATOM 649 C C . GLU A 1 82 ? 20.349 -21.400 -18.621 1.00 82.81 82 GLU A C 1
ATOM 651 O O . GLU A 1 82 ? 20.736 -22.567 -18.613 1.00 82.81 82 GLU A O 1
ATOM 656 N N . ARG A 1 83 ? 20.606 -20.599 -19.665 1.00 83.00 83 ARG A N 1
ATOM 657 C CA . ARG A 1 83 ? 21.332 -21.061 -20.862 1.00 83.00 83 ARG A CA 1
ATOM 658 C C . ARG A 1 83 ? 22.770 -21.493 -20.570 1.00 83.00 83 ARG A C 1
ATOM 660 O O . ARG A 1 83 ? 23.254 -22.419 -21.219 1.00 8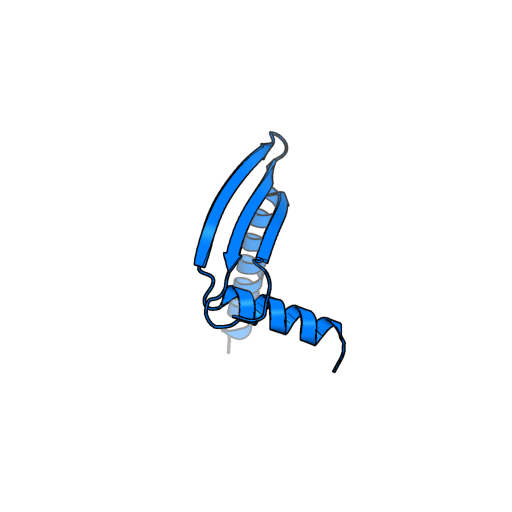3.00 83 ARG A O 1
ATOM 667 N N . LYS A 1 84 ? 23.453 -20.829 -19.632 1.00 81.50 84 LYS A N 1
ATOM 668 C CA . LYS A 1 84 ? 24.840 -21.136 -19.252 1.00 81.50 84 LYS A CA 1
ATOM 669 C C . LYS A 1 84 ? 24.946 -22.429 -18.438 1.00 81.50 84 LYS A C 1
ATOM 671 O O . LYS A 1 84 ? 25.912 -23.157 -18.626 1.00 81.50 84 LYS A O 1
ATOM 676 N N . TYR A 1 85 ? 23.960 -22.724 -17.589 1.00 79.19 85 TYR A N 1
ATOM 677 C CA . TYR A 1 85 ? 23.934 -23.931 -16.749 1.00 79.19 85 TYR A CA 1
ATOM 678 C C . TYR A 1 85 ? 23.187 -25.121 -17.379 1.00 79.19 85 TYR A C 1
ATOM 680 O O . TYR A 1 85 ? 23.331 -26.245 -16.910 1.00 79.19 85 TYR A O 1
ATOM 688 N N . ARG A 1 86 ? 22.416 -24.913 -18.457 1.00 72.94 86 ARG A N 1
ATOM 689 C CA . ARG A 1 86 ? 21.717 -25.980 -19.201 1.00 72.94 86 ARG A CA 1
ATOM 690 C C . ARG A 1 86 ? 22.587 -26.684 -20.254 1.00 72.94 86 ARG A C 1
ATOM 692 O O . ARG A 1 86 ? 22.120 -27.625 -20.893 1.00 72.94 86 ARG A O 1
ATOM 699 N N . ARG A 1 87 ? 23.833 -26.253 -20.469 1.00 57.78 87 ARG A N 1
ATOM 700 C CA . ARG A 1 87 ? 24.785 -27.000 -21.306 1.00 57.78 87 ARG A CA 1
ATOM 701 C C . ARG A 1 87 ? 25.598 -27.955 -20.415 1.00 57.78 87 ARG A C 1
ATOM 703 O O . ARG A 1 87 ? 26.160 -27.456 -19.442 1.00 57.78 87 ARG A O 1
ATOM 710 N N . PRO A 1 88 ? 25.613 -29.272 -20.706 1.00 55.50 88 PRO A N 1
ATOM 711 C CA . PRO A 1 88 ? 26.471 -30.231 -20.011 1.00 55.50 88 PRO A CA 1
ATOM 712 C C . PRO A 1 88 ? 27.956 -29.972 -20.287 1.00 55.50 88 PRO A C 1
ATOM 714 O O . PRO A 1 88 ? 28.269 -29.387 -21.353 1.00 55.50 88 PRO A O 1
#

Radius of gyration: 20.02 Å; Cα contacts (8 Å, |Δi|>4): 100; chains: 1; bounding box: 41×43×45 Å

Foldseek 3Di:
DDVVVVVVVVVVVFPPQWDFPDWDWDWDADPQQKIWIKIWTWTTRPVPVVDDIDIDIDIDIDNVVVVVVVVVVVVVVVVVVCVVVVPD

pLDDT: mean 86.75, std 9.26, range [51.16, 97.62]